Protein AF-A0A1G8R1S3-F1 (afdb_monomer_lite)

Foldseek 3Di:
DFPVQQVVLLCVQQVDDCSVLVVLLVVLLVVLPWDWGHDPPFQKIFTWDQAPVRDIDGAWIAHVVVGKIFGQCRPCVVVVVVVVVLCVVDDPVQKAPWDDDPDDSRRTGNIMGGDDPVCSVSSSVSSVSVSVVVVVVNVD

Radius of gyration: 14.07 Å; chains: 1; bounding box: 35×36×32 Å

pLDDT: mean 82.27, std 12.02, range [40.47, 94.38]

Secondary structure (DSSP, 8-state):
--HHHHHHHHHHHHHSTTHHHHHHHHHHHHHTTPEEEEETTTTEEEEEEE-TTS-EEEEEEEEETTEEEEEEHHHHSTTHHHHHHHHTTS-TTTEEPPB--SSSGGG-EEEEEE-STTTHHHHHHHHHHHHHHHHHHHT-

Organism: NCBI:txid89065

Sequence (140 aa):
MGSTATAKALEDFTKQVGGRKFSVLFDQLQAAGLRPLGKSNTGTLLFQYVADSGLVHDVLAFRRDPAVLSFPVSFWQDRKDQRLKLCEAFQPSELLSPVKGVGSQSNNSAGQIAVSKQTLERLQDLCKALCDSLESLRQY

Structure (mmCIF, N/CA/C/O backbone):
data_AF-A0A1G8R1S3-F1
#
_entry.id   AF-A0A1G8R1S3-F1
#
loop_
_atom_site.group_PDB
_atom_site.id
_atom_site.type_symbol
_atom_site.label_atom_id
_atom_site.label_alt_id
_atom_site.label_comp_id
_atom_site.label_asym_id
_atom_site.label_entity_id
_atom_site.label_seq_id
_atom_site.pdbx_PDB_ins_code
_atom_site.Cartn_x
_atom_site.Cartn_y
_atom_site.Cartn_z
_atom_site.occupancy
_atom_site.B_iso_or_equiv
_atom_site.auth_seq_id
_atom_site.auth_comp_id
_atom_site.auth_asym_id
_atom_site.auth_atom_id
_atom_site.pdbx_PDB_model_num
ATOM 1 N N . MET A 1 1 ? -0.854 20.501 11.432 1.00 40.56 1 MET A N 1
ATOM 2 C CA . MET A 1 1 ? 0.270 20.813 10.513 1.00 40.56 1 MET A CA 1
ATOM 3 C C . MET A 1 1 ? 0.708 19.609 9.647 1.00 40.56 1 MET A C 1
ATOM 5 O O . MET A 1 1 ? 1.859 19.557 9.245 1.00 40.56 1 MET A O 1
ATOM 9 N N . GLY A 1 2 ? -0.174 18.647 9.315 1.00 48.66 2 GLY A N 1
ATOM 10 C CA . GLY A 1 2 ? 0.189 17.450 8.520 1.00 48.66 2 GLY A CA 1
ATOM 11 C C . GLY A 1 2 ? -0.162 17.509 7.023 1.00 48.66 2 GLY A C 1
ATOM 12 O O . GLY A 1 2 ? 0.269 16.655 6.256 1.00 48.66 2 GLY A O 1
ATOM 13 N N . SER A 1 3 ? -0.924 18.517 6.587 1.00 58.41 3 SER A N 1
ATOM 14 C CA . SER A 1 3 ? -1.454 18.616 5.219 1.00 58.41 3 SER A CA 1
ATOM 15 C C . SER A 1 3 ? -0.379 18.882 4.159 1.00 58.41 3 SER A C 1
ATOM 17 O O . SER A 1 3 ? -0.474 18.367 3.048 1.00 58.41 3 SER A O 1
ATOM 19 N N . THR A 1 4 ? 0.677 19.626 4.494 1.00 71.88 4 THR A N 1
ATOM 20 C CA . THR A 1 4 ? 1.742 19.997 3.546 1.00 71.88 4 THR A CA 1
ATOM 21 C C . THR A 1 4 ? 2.713 18.854 3.251 1.00 71.88 4 THR A C 1
ATOM 23 O O . THR A 1 4 ? 3.117 18.684 2.103 1.00 71.88 4 THR A O 1
ATOM 26 N N . ALA A 1 5 ? 3.058 18.031 4.246 1.00 78.56 5 ALA A N 1
ATOM 27 C CA . ALA A 1 5 ? 3.956 16.888 4.058 1.00 78.56 5 ALA A CA 1
ATOM 28 C C . ALA A 1 5 ? 3.306 15.771 3.226 1.00 78.56 5 ALA A C 1
ATOM 30 O O . ALA A 1 5 ? 3.946 15.216 2.333 1.00 78.56 5 ALA A O 1
ATOM 31 N N . THR A 1 6 ? 2.024 15.479 3.468 1.00 82.31 6 THR A N 1
ATOM 32 C CA . THR A 1 6 ? 1.259 14.506 2.675 1.00 82.31 6 THR A CA 1
ATOM 33 C C . THR A 1 6 ? 1.075 14.968 1.235 1.00 82.31 6 THR A C 1
ATOM 35 O O . THR A 1 6 ? 1.350 14.193 0.323 1.00 82.31 6 THR A O 1
ATOM 38 N N . ALA A 1 7 ? 0.676 16.226 1.014 1.00 81.38 7 ALA A N 1
ATOM 39 C CA . ALA A 1 7 ? 0.523 16.770 -0.335 1.00 81.38 7 ALA A CA 1
ATOM 40 C C . ALA A 1 7 ? 1.849 16.740 -1.108 1.00 81.38 7 ALA A C 1
ATOM 42 O O . ALA A 1 7 ? 1.886 16.293 -2.252 1.00 81.38 7 ALA A O 1
ATOM 43 N N . LYS A 1 8 ? 2.956 17.123 -0.455 1.00 81.56 8 LYS A N 1
ATOM 44 C CA . LYS A 1 8 ? 4.294 17.028 -1.044 1.00 81.56 8 LYS A CA 1
ATOM 45 C C . LYS A 1 8 ? 4.659 15.585 -1.384 1.00 81.56 8 LYS A C 1
ATOM 47 O O . LYS A 1 8 ? 5.170 15.349 -2.466 1.00 81.56 8 LYS A O 1
ATOM 52 N N . ALA A 1 9 ? 4.387 14.624 -0.500 1.00 82.06 9 ALA A N 1
ATOM 53 C CA . ALA A 1 9 ? 4.669 13.215 -0.762 1.00 82.06 9 ALA A CA 1
ATOM 54 C C . ALA A 1 9 ? 3.846 12.676 -1.946 1.00 82.06 9 ALA A C 1
ATOM 56 O O . ALA A 1 9 ? 4.409 12.045 -2.833 1.00 82.06 9 ALA A O 1
ATOM 57 N N . LEU A 1 10 ? 2.542 12.962 -2.006 1.00 82.88 10 LEU A N 1
ATOM 58 C CA . LEU A 1 10 ? 1.693 12.594 -3.145 1.00 82.88 10 LEU A CA 1
ATOM 59 C C . LEU A 1 10 ? 2.216 13.192 -4.454 1.00 82.88 10 LEU A C 1
ATOM 61 O O . LEU A 1 10 ? 2.351 12.483 -5.450 1.00 82.88 10 LEU A O 1
ATOM 65 N N . GLU A 1 11 ? 2.562 14.477 -4.447 1.00 83.19 11 GLU A N 1
ATOM 66 C CA . GLU A 1 11 ? 3.132 15.154 -5.610 1.00 83.19 11 GLU A CA 1
ATOM 67 C C . GLU A 1 11 ? 4.458 14.511 -6.047 1.00 83.19 11 GLU A C 1
ATOM 69 O O . GLU A 1 11 ? 4.653 14.180 -7.216 1.00 83.19 11 GLU A O 1
ATOM 74 N N . ASP A 1 12 ? 5.346 14.269 -5.091 1.00 81.75 12 ASP A N 1
ATOM 75 C CA . ASP A 1 12 ? 6.647 13.642 -5.280 1.00 81.75 12 ASP A CA 1
ATOM 76 C C . ASP A 1 12 ? 6.552 12.238 -5.908 1.00 81.75 12 ASP A C 1
ATOM 78 O O . ASP A 1 12 ? 7.379 11.876 -6.745 1.00 81.75 12 ASP A O 1
ATOM 82 N N . PHE A 1 13 ? 5.561 11.435 -5.506 1.00 81.31 13 PHE A N 1
ATOM 83 C CA . PHE A 1 13 ? 5.319 10.110 -6.084 1.00 81.31 13 PHE A CA 1
ATOM 84 C C . PHE A 1 13 ? 4.712 10.186 -7.491 1.00 81.31 13 PHE A C 1
ATOM 86 O O . PHE A 1 13 ? 4.977 9.308 -8.309 1.00 81.31 13 PHE A O 1
ATOM 93 N N . THR A 1 14 ? 3.906 11.208 -7.788 1.00 80.38 14 THR A N 1
ATOM 94 C CA . THR A 1 14 ? 3.098 11.274 -9.019 1.00 80.38 14 THR A CA 1
ATOM 95 C C . THR A 1 14 ? 3.743 12.082 -10.150 1.00 80.38 14 THR A C 1
ATOM 97 O O . THR A 1 14 ? 3.507 11.769 -11.317 1.00 80.38 14 THR A O 1
ATOM 100 N N . LYS A 1 15 ? 4.611 13.060 -9.848 1.00 77.75 15 LYS A N 1
ATOM 101 C CA . LYS A 1 15 ? 5.321 13.876 -10.857 1.00 77.75 15 LYS A CA 1
ATOM 102 C C . LYS A 1 15 ? 6.562 13.205 -11.462 1.00 77.75 15 LYS A C 1
ATOM 104 O O . LYS A 1 15 ? 7.018 13.630 -12.521 1.00 77.75 15 LYS A O 1
ATOM 109 N N . GLN A 1 16 ? 7.134 12.188 -10.818 1.00 67.62 16 GLN A N 1
ATOM 110 C CA . GLN A 1 16 ? 8.360 11.532 -11.296 1.00 67.62 16 GLN A CA 1
ATOM 111 C C . GLN A 1 16 ? 8.094 10.535 -12.440 1.00 67.62 16 GLN A C 1
ATOM 113 O O . GLN A 1 16 ? 6.958 10.134 -12.699 1.00 67.62 16 GLN A O 1
ATOM 118 N N . VAL A 1 17 ? 9.146 10.109 -13.149 1.00 54.94 17 VAL A N 1
ATOM 119 C CA . VAL A 1 17 ? 9.045 9.097 -14.216 1.00 54.94 17 VAL A CA 1
ATOM 120 C C . VAL A 1 17 ? 8.492 7.791 -13.633 1.00 54.94 17 VAL A C 1
ATOM 122 O O . VAL A 1 17 ? 9.086 7.192 -12.745 1.00 54.94 17 VAL A O 1
ATOM 125 N N . GLY A 1 18 ? 7.335 7.348 -14.134 1.00 62.56 18 GLY A N 1
ATOM 126 C CA . GLY A 1 18 ? 6.590 6.217 -13.564 1.00 62.56 18 GLY A CA 1
ATOM 127 C C . GLY A 1 18 ? 5.529 6.606 -12.525 1.00 62.56 18 GLY A C 1
ATOM 128 O O . GLY A 1 18 ? 4.793 5.731 -12.080 1.00 62.56 18 GLY A O 1
ATOM 129 N N . GLY A 1 19 ? 5.378 7.894 -12.210 1.00 69.31 19 GLY A N 1
ATOM 130 C CA . GLY A 1 19 ? 4.438 8.413 -11.215 1.00 69.31 19 GLY A CA 1
ATOM 131 C C . GLY A 1 19 ? 2.963 8.169 -11.527 1.00 69.31 19 GLY A C 1
ATOM 132 O O . GLY A 1 19 ? 2.188 7.909 -10.611 1.00 69.31 19 GLY A O 1
ATOM 133 N N . ARG A 1 20 ? 2.589 8.085 -12.815 1.00 74.50 20 ARG A N 1
ATOM 134 C CA . ARG A 1 20 ? 1.237 7.655 -13.240 1.00 74.50 20 ARG A CA 1
ATOM 135 C C . ARG A 1 20 ? 0.813 6.320 -12.628 1.00 74.50 20 ARG A C 1
ATOM 137 O O . ARG A 1 20 ? -0.363 6.122 -12.357 1.00 74.50 20 ARG A O 1
ATOM 144 N N . LYS A 1 21 ? 1.761 5.405 -12.414 1.00 76.31 21 LYS A N 1
ATOM 145 C CA . LYS A 1 21 ? 1.484 4.095 -11.817 1.00 76.31 21 LYS A CA 1
ATOM 146 C C . LYS A 1 21 ? 1.039 4.224 -10.365 1.00 76.31 21 LYS A C 1
ATOM 148 O O . LYS A 1 21 ? 0.122 3.538 -9.938 1.00 76.31 21 LYS A O 1
ATOM 153 N N . PHE A 1 22 ? 1.691 5.117 -9.627 1.00 82.12 22 PHE A N 1
ATOM 154 C CA . PHE A 1 22 ? 1.349 5.409 -8.245 1.00 82.12 22 PHE A CA 1
ATOM 155 C C . PHE A 1 22 ? 0.028 6.173 -8.152 1.00 82.12 22 PHE A C 1
ATOM 157 O O . PHE A 1 22 ? -0.777 5.827 -7.299 1.00 82.12 22 PHE A O 1
ATOM 164 N N . SER A 1 23 ? -0.246 7.116 -9.066 1.00 84.50 23 SER A N 1
ATOM 165 C CA . SER A 1 23 ? -1.535 7.826 -9.118 1.00 84.50 23 SER A CA 1
ATOM 166 C C . SER A 1 23 ? -2.724 6.867 -9.146 1.00 84.50 23 SER A C 1
ATOM 168 O O . SER A 1 23 ? -3.590 6.968 -8.290 1.00 84.50 23 SER A O 1
ATOM 170 N N . VAL A 1 24 ? -2.721 5.882 -10.054 1.00 84.81 24 VAL A N 1
ATOM 171 C CA . VAL A 1 24 ? -3.837 4.927 -10.184 1.00 84.81 24 VAL A CA 1
ATOM 172 C C . VAL A 1 24 ? -4.066 4.140 -8.889 1.00 84.81 24 VAL A C 1
ATOM 174 O O . VAL A 1 24 ? -5.198 4.021 -8.427 1.00 84.81 24 VAL A O 1
ATOM 177 N N . LEU A 1 25 ? -2.991 3.653 -8.261 1.00 89.12 25 LEU A N 1
ATOM 178 C CA . LEU A 1 25 ? -3.083 2.945 -6.980 1.00 89.12 25 LEU A CA 1
ATOM 179 C C . LEU A 1 25 ? -3.615 3.860 -5.868 1.00 89.12 25 LEU A C 1
ATOM 181 O O . LEU A 1 25 ? -4.439 3.448 -5.056 1.00 89.12 25 LEU A O 1
ATOM 185 N N . PHE A 1 26 ? -3.149 5.107 -5.821 1.00 90.94 26 PHE A N 1
ATOM 186 C CA . PHE A 1 26 ? -3.512 6.056 -4.771 1.00 90.94 26 PHE A CA 1
ATOM 187 C C . PHE A 1 26 ? -4.952 6.536 -4.899 1.00 90.94 26 PHE A C 1
ATOM 189 O O . PHE A 1 26 ? -5.623 6.693 -3.880 1.00 90.94 26 PHE A O 1
ATOM 196 N N . ASP A 1 27 ? -5.432 6.756 -6.119 1.00 89.62 27 ASP A N 1
ATOM 197 C CA . ASP A 1 27 ? -6.814 7.147 -6.383 1.00 89.62 27 ASP A CA 1
ATOM 198 C C . ASP A 1 27 ? -7.770 6.038 -5.936 1.00 89.62 27 ASP A C 1
ATOM 200 O O . ASP A 1 27 ? -8.750 6.307 -5.245 1.00 89.62 27 ASP A O 1
ATOM 204 N N . GLN A 1 28 ? -7.434 4.777 -6.220 1.00 89.25 28 GLN A N 1
ATOM 205 C CA . GLN A 1 28 ? -8.226 3.624 -5.796 1.00 89.25 28 GLN A CA 1
ATOM 206 C C . GLN A 1 28 ? -8.278 3.467 -4.268 1.00 89.25 28 GLN A C 1
ATOM 208 O O . GLN A 1 28 ? -9.349 3.256 -3.697 1.00 89.25 28 GLN A O 1
ATOM 213 N N . LEU A 1 29 ? -7.137 3.595 -3.585 1.00 92.06 29 LEU A N 1
ATOM 214 C CA . LEU A 1 29 ? -7.083 3.509 -2.121 1.00 92.06 29 LEU A CA 1
ATOM 215 C C . LEU A 1 29 ? -7.851 4.666 -1.460 1.00 92.06 29 LEU A C 1
ATOM 217 O O . LEU A 1 29 ? -8.564 4.455 -0.479 1.00 92.06 29 LEU A O 1
ATOM 221 N N . GLN A 1 30 ? -7.747 5.880 -2.007 1.00 90.75 30 GLN A N 1
ATOM 222 C CA . GLN A 1 30 ? -8.497 7.038 -1.513 1.00 90.75 30 GLN A CA 1
ATOM 223 C C . GLN A 1 30 ? -10.000 6.908 -1.763 1.00 90.75 30 GLN A C 1
ATOM 225 O O . GLN A 1 30 ? -10.782 7.261 -0.883 1.00 90.75 30 GLN A O 1
ATOM 230 N N . ALA A 1 31 ? -10.413 6.364 -2.912 1.00 88.06 31 ALA A N 1
ATOM 231 C CA . ALA A 1 31 ? -11.820 6.115 -3.226 1.00 88.06 31 ALA A CA 1
ATOM 232 C C . ALA A 1 31 ? -12.472 5.133 -2.236 1.00 88.06 31 ALA A C 1
ATOM 234 O O . ALA A 1 31 ? -13.636 5.297 -1.888 1.00 88.06 31 ALA A O 1
ATOM 235 N N . ALA A 1 32 ? -11.704 4.174 -1.711 1.00 86.06 32 ALA A N 1
ATOM 236 C CA . ALA A 1 32 ? -12.137 3.271 -0.640 1.00 86.06 32 ALA A CA 1
ATOM 237 C C . ALA A 1 32 ? -12.097 3.901 0.773 1.00 86.06 32 ALA A C 1
ATOM 239 O O . ALA A 1 32 ? -12.395 3.256 1.783 1.00 86.06 32 ALA A O 1
ATOM 240 N N . GLY A 1 33 ? -11.711 5.175 0.874 1.00 86.81 33 GLY A N 1
ATOM 241 C CA . GLY A 1 33 ? -11.670 5.928 2.122 1.00 86.81 33 GLY A CA 1
ATOM 242 C C . GLY A 1 33 ? -10.397 5.739 2.948 1.00 86.81 33 GLY A C 1
ATOM 243 O O . GLY A 1 33 ? -10.389 6.131 4.119 1.00 86.81 33 GLY A O 1
ATOM 244 N N . LEU A 1 34 ? -9.322 5.168 2.384 1.00 91.19 34 LEU A N 1
ATOM 245 C CA . LEU A 1 34 ? -8.018 5.171 3.047 1.00 91.19 34 LEU A CA 1
ATOM 246 C C . LEU A 1 34 ? -7.390 6.562 2.951 1.00 91.19 34 LEU A C 1
ATOM 248 O O . LEU A 1 34 ? -7.428 7.225 1.914 1.00 91.19 34 LEU A O 1
ATOM 252 N N . ARG A 1 35 ? -6.770 7.004 4.046 1.00 90.94 35 ARG A N 1
ATOM 253 C CA . ARG A 1 35 ? -6.176 8.337 4.148 1.00 90.94 35 ARG A CA 1
ATOM 254 C C . ARG A 1 35 ? -4.671 8.278 3.901 1.00 90.94 35 ARG A C 1
ATOM 256 O O . ARG A 1 35 ? -3.978 7.572 4.638 1.00 90.94 35 ARG A O 1
ATOM 263 N N . PRO A 1 36 ? -4.140 9.012 2.912 1.00 91.00 36 PRO A N 1
ATOM 264 C CA . PRO A 1 36 ? -2.704 9.105 2.727 1.00 91.00 36 PRO A CA 1
ATOM 265 C C . PRO A 1 36 ? -2.067 9.916 3.865 1.00 91.00 36 PRO A C 1
ATOM 267 O O . PRO A 1 36 ? -2.593 10.945 4.292 1.00 91.00 36 PRO A O 1
ATOM 270 N N . LEU A 1 37 ? -0.895 9.486 4.324 1.00 89.06 37 LEU A N 1
ATOM 271 C CA . LEU A 1 37 ? -0.069 10.190 5.298 1.00 89.06 37 LEU A CA 1
ATOM 272 C C . LEU A 1 37 ? 1.387 10.194 4.826 1.00 89.06 37 LEU A C 1
ATOM 274 O O . LEU A 1 37 ? 2.068 9.166 4.810 1.00 89.06 37 LEU A O 1
ATOM 278 N N . GLY A 1 38 ? 1.880 11.371 4.445 1.00 82.00 38 GLY A N 1
ATOM 279 C CA . GLY A 1 38 ? 3.286 11.566 4.110 1.00 82.00 38 GLY A CA 1
ATOM 280 C C . GLY A 1 38 ? 4.124 11.684 5.376 1.00 82.00 38 GLY A C 1
ATOM 281 O O . GLY A 1 38 ? 3.884 12.564 6.203 1.00 82.00 38 GLY A O 1
ATOM 282 N N . LYS A 1 39 ? 5.143 10.834 5.519 1.00 73.25 39 LYS A N 1
ATOM 283 C CA . LYS A 1 39 ? 6.153 10.999 6.569 1.00 73.25 39 LYS A CA 1
ATOM 284 C C . LYS A 1 39 ? 7.293 11.863 6.042 1.00 73.25 39 LYS A C 1
ATOM 286 O O . LYS A 1 39 ? 8.048 11.436 5.163 1.00 73.25 39 LYS A O 1
ATOM 291 N N . SER A 1 40 ? 7.426 13.068 6.596 1.00 59.34 40 SER A N 1
ATOM 292 C CA . SER A 1 40 ? 8.523 13.991 6.289 1.00 59.34 40 SER A CA 1
ATOM 293 C C . SER A 1 40 ? 9.874 13.264 6.326 1.00 59.34 40 SER A C 1
ATOM 295 O O . SER A 1 40 ? 10.138 12.496 7.247 1.00 59.34 40 SER A O 1
ATOM 297 N N . ASN A 1 41 ? 10.716 13.502 5.317 1.00 61.75 41 ASN A N 1
ATOM 298 C CA . ASN A 1 41 ? 12.099 13.009 5.201 1.00 61.75 41 ASN A CA 1
ATOM 299 C C . ASN A 1 41 ? 12.305 11.505 4.925 1.00 61.75 41 ASN A C 1
ATOM 301 O O . ASN A 1 41 ? 13.439 11.046 4.983 1.00 61.75 41 ASN A O 1
ATOM 305 N N . THR A 1 42 ? 11.265 10.726 4.601 1.00 65.69 42 THR A N 1
ATOM 306 C CA . THR A 1 42 ? 11.411 9.254 4.460 1.00 65.69 42 THR A CA 1
ATOM 307 C C . THR A 1 42 ? 11.111 8.693 3.071 1.00 65.69 42 THR A C 1
ATOM 309 O O . THR A 1 42 ? 11.162 7.479 2.880 1.00 65.69 42 THR A O 1
ATOM 312 N N . GLY A 1 43 ? 10.727 9.535 2.103 1.00 76.19 43 GLY A N 1
ATOM 313 C CA . GLY A 1 43 ? 10.308 9.063 0.775 1.00 76.19 43 GLY A CA 1
ATOM 314 C C . GLY A 1 43 ? 9.156 8.047 0.818 1.00 76.19 43 GLY A C 1
ATOM 315 O O . GLY A 1 43 ? 8.994 7.279 -0.128 1.00 76.19 43 GLY A O 1
ATOM 316 N N . THR A 1 44 ? 8.395 8.029 1.920 1.00 85.12 44 THR A N 1
ATOM 317 C CA . THR A 1 44 ? 7.365 7.036 2.226 1.00 85.12 44 THR A CA 1
ATOM 318 C C . THR A 1 44 ? 5.997 7.705 2.315 1.00 85.12 44 THR A C 1
ATOM 320 O O . THR A 1 44 ? 5.840 8.728 2.989 1.00 85.12 44 THR A O 1
ATOM 323 N N . LEU A 1 45 ? 5.008 7.103 1.662 1.00 89.12 45 LEU A N 1
ATOM 324 C CA . LEU A 1 45 ? 3.603 7.478 1.745 1.00 89.12 45 LEU A CA 1
ATOM 325 C C . LEU A 1 45 ? 2.817 6.324 2.369 1.00 89.12 45 LEU A C 1
ATOM 327 O O . LEU A 1 45 ? 2.750 5.235 1.800 1.00 89.12 45 LEU A O 1
ATOM 331 N N . LEU A 1 46 ? 2.250 6.555 3.549 1.00 90.56 46 LEU A N 1
ATOM 332 C CA . LEU A 1 46 ? 1.395 5.591 4.235 1.00 90.56 46 LEU A CA 1
ATOM 333 C C . LEU A 1 46 ? -0.051 5.752 3.785 1.00 90.56 46 LEU A C 1
ATOM 335 O O . LEU A 1 46 ? -0.484 6.865 3.515 1.00 90.56 46 LEU A O 1
ATOM 339 N N . PHE A 1 47 ? -0.800 4.657 3.768 1.00 92.62 47 PHE A N 1
ATOM 340 C CA . PHE A 1 47 ? -2.251 4.657 3.639 1.00 92.62 47 PHE A CA 1
ATOM 341 C C . PHE A 1 47 ? -2.860 4.086 4.906 1.00 92.62 47 PHE A C 1
ATOM 343 O O . PHE A 1 47 ? -2.555 2.959 5.312 1.00 92.62 47 PHE A O 1
ATOM 350 N N . GLN A 1 48 ? -3.705 4.900 5.527 1.00 92.19 48 GLN A N 1
ATOM 351 C CA . GLN A 1 48 ? -4.289 4.630 6.823 1.00 92.19 48 GLN A CA 1
ATOM 352 C C . GLN A 1 48 ? -5.765 4.284 6.693 1.00 92.19 48 GLN A C 1
ATOM 354 O O . GLN A 1 48 ? -6.524 4.980 6.016 1.00 92.19 48 GLN A O 1
ATOM 359 N N . TYR A 1 49 ? -6.172 3.231 7.384 1.00 90.56 49 TYR A N 1
ATOM 360 C CA . TYR A 1 49 ? -7.567 2.884 7.596 1.00 90.56 49 TYR A CA 1
ATOM 361 C C . TYR A 1 49 ? -8.016 3.438 8.948 1.00 90.56 49 TYR A C 1
ATOM 363 O O . TYR A 1 49 ? -7.317 3.276 9.948 1.00 90.56 49 TYR A O 1
ATOM 371 N N . VAL A 1 50 ? -9.169 4.104 8.971 1.00 88.31 50 VAL A N 1
ATOM 372 C CA . VAL A 1 50 ? -9.803 4.583 10.203 1.00 88.31 50 VAL A CA 1
ATOM 373 C C . VAL A 1 50 ? -10.990 3.672 10.479 1.00 88.31 50 VAL A C 1
ATOM 375 O O . VAL A 1 50 ? -11.917 3.626 9.667 1.00 88.31 50 VAL A O 1
ATOM 378 N N . ALA A 1 51 ? -10.913 2.929 11.581 1.00 83.81 51 ALA A N 1
ATOM 379 C CA . ALA A 1 51 ? -11.994 2.084 12.068 1.00 83.81 51 ALA A CA 1
ATOM 380 C C . ALA A 1 51 ? -13.105 2.935 12.699 1.00 83.81 51 ALA A C 1
ATOM 382 O O . ALA A 1 51 ? -12.863 4.072 13.111 1.00 83.81 51 ALA A O 1
ATOM 383 N N . ASP A 1 52 ? -14.295 2.361 12.854 1.00 82.69 52 ASP A N 1
ATOM 384 C CA . ASP A 1 52 ? -15.456 3.052 13.433 1.00 82.69 52 ASP A CA 1
ATOM 385 C C . ASP A 1 52 ? -15.237 3.450 14.902 1.00 82.69 52 ASP A C 1
ATOM 387 O O . ASP A 1 52 ? -15.766 4.455 15.372 1.00 82.69 52 ASP A O 1
ATOM 391 N N . SER A 1 53 ? -14.354 2.735 15.606 1.00 83.38 53 SER A N 1
ATOM 392 C CA . SER A 1 53 ? -13.871 3.093 16.947 1.00 83.38 53 SER A CA 1
ATOM 393 C C . SER A 1 53 ? -12.992 4.352 16.987 1.00 83.38 53 SER A C 1
ATOM 395 O O . SER A 1 53 ? -12.590 4.793 18.062 1.00 83.38 53 SER A O 1
ATOM 397 N N . GLY A 1 54 ? -12.638 4.916 15.829 1.00 83.38 54 GLY A N 1
ATOM 398 C CA . GLY A 1 54 ? -11.691 6.021 15.690 1.00 83.38 54 GLY A CA 1
ATOM 399 C C . GLY A 1 54 ? -10.221 5.591 15.712 1.00 83.38 54 GLY A C 1
ATOM 400 O O . GLY A 1 54 ? -9.338 6.439 15.566 1.00 83.38 54 GLY A O 1
ATOM 401 N N . LEU A 1 55 ? -9.934 4.292 15.863 1.00 85.81 55 LEU A N 1
ATOM 402 C CA . LEU A 1 55 ? -8.573 3.766 15.780 1.00 85.81 55 LEU A CA 1
ATOM 403 C C . LEU A 1 55 ? -8.029 3.874 14.352 1.00 85.81 55 LEU A C 1
ATOM 405 O O . LEU A 1 55 ? -8.702 3.546 13.373 1.00 85.81 55 LEU A O 1
ATOM 409 N N . VAL A 1 56 ? -6.779 4.325 14.247 1.00 88.62 56 VAL A N 1
ATOM 410 C CA . VAL A 1 56 ? -6.080 4.508 12.973 1.00 88.62 56 VAL A CA 1
ATOM 411 C C . VAL A 1 56 ? -5.059 3.395 12.793 1.00 88.62 56 VAL A C 1
ATOM 413 O O . VAL A 1 56 ? -4.201 3.176 13.648 1.00 88.62 56 VAL A O 1
ATOM 416 N N . HIS A 1 57 ? -5.132 2.718 11.653 1.00 89.44 57 HIS A N 1
ATOM 417 C CA . HIS A 1 57 ? -4.260 1.610 11.299 1.00 89.44 57 HIS A CA 1
ATOM 418 C C . HIS A 1 57 ? -3.443 1.936 10.052 1.00 89.44 57 HIS A C 1
ATOM 420 O O . HIS A 1 57 ? -4.000 2.298 9.018 1.00 89.44 57 HIS A O 1
ATOM 426 N N . ASP A 1 58 ? -2.126 1.754 10.128 1.00 91.00 58 ASP A N 1
ATOM 427 C CA . ASP A 1 58 ? -1.234 1.848 8.970 1.00 91.00 58 ASP A CA 1
ATOM 428 C C . ASP A 1 58 ? -1.328 0.552 8.154 1.00 91.00 58 ASP A C 1
ATOM 430 O O . ASP A 1 58 ? -0.799 -0.482 8.563 1.00 91.00 58 ASP A O 1
ATOM 434 N N . VAL A 1 59 ? -2.000 0.592 7.001 1.00 92.25 59 VAL A N 1
ATOM 435 C CA . VAL A 1 59 ? -2.308 -0.625 6.233 1.00 92.25 59 VAL A CA 1
ATOM 436 C C . VAL A 1 59 ? -1.323 -0.852 5.096 1.00 92.25 59 VAL A C 1
ATOM 438 O O . VAL A 1 59 ? -0.872 -1.973 4.889 1.00 92.25 59 VAL A O 1
ATOM 441 N N . LEU A 1 60 ? -0.945 0.191 4.365 1.00 93.12 60 LEU A N 1
ATOM 442 C CA . LEU A 1 60 ? 0.046 0.090 3.293 1.00 93.12 60 LEU A CA 1
ATOM 443 C C . LEU A 1 60 ? 1.058 1.218 3.404 1.00 93.12 60 LEU A C 1
ATOM 445 O O . LEU A 1 60 ? 0.731 2.318 3.843 1.00 93.12 60 LEU A O 1
ATOM 449 N N . ALA A 1 61 ? 2.285 0.957 2.964 1.00 91.00 61 ALA A N 1
ATOM 450 C CA . ALA A 1 61 ? 3.304 1.981 2.801 1.00 91.00 61 ALA A CA 1
ATOM 451 C C . ALA A 1 61 ? 3.948 1.868 1.421 1.00 91.00 61 ALA A C 1
ATOM 453 O O . ALA A 1 61 ? 4.522 0.837 1.079 1.00 91.00 61 ALA A O 1
ATOM 454 N N . PHE A 1 62 ? 3.903 2.941 0.646 1.00 89.94 62 PHE A N 1
ATOM 455 C CA . PHE A 1 62 ? 4.650 3.065 -0.598 1.00 89.94 62 PHE A CA 1
ATOM 456 C C . PHE A 1 62 ? 5.980 3.739 -0.309 1.00 89.94 62 PHE A C 1
ATOM 458 O O . PHE A 1 62 ? 6.018 4.750 0.390 1.00 89.94 62 PHE A O 1
ATOM 465 N N . ARG A 1 63 ? 7.069 3.192 -0.844 1.00 86.81 63 ARG A N 1
ATOM 466 C CA . ARG A 1 63 ? 8.427 3.735 -0.711 1.00 86.81 63 ARG A CA 1
ATOM 467 C C . ARG A 1 63 ? 9.008 3.955 -2.100 1.00 86.81 63 ARG A C 1
ATOM 469 O O . ARG A 1 63 ? 8.684 3.201 -3.014 1.00 86.81 63 ARG A O 1
ATOM 476 N N . ARG A 1 64 ? 9.825 4.998 -2.259 1.00 78.69 64 ARG A N 1
ATOM 477 C CA . ARG A 1 64 ? 10.424 5.357 -3.558 1.00 78.69 64 ARG A CA 1
ATOM 478 C C . ARG A 1 64 ? 11.754 4.676 -3.841 1.00 78.69 64 ARG A C 1
ATOM 480 O O . ARG A 1 64 ? 12.026 4.390 -5.000 1.00 78.69 64 ARG A O 1
ATOM 487 N N . ASP A 1 65 ? 12.558 4.433 -2.811 1.00 76.19 65 ASP A N 1
ATOM 488 C CA . ASP A 1 65 ? 13.916 3.919 -2.975 1.00 76.19 65 ASP A CA 1
ATOM 489 C C . ASP A 1 65 ? 14.226 2.814 -1.943 1.00 76.19 65 ASP A C 1
ATOM 491 O O . ASP A 1 65 ? 14.434 3.119 -0.765 1.00 76.19 65 ASP A O 1
ATOM 495 N N . PRO A 1 66 ? 14.180 1.527 -2.341 1.00 79.56 66 PRO A N 1
ATOM 496 C CA . PRO A 1 66 ? 13.668 1.037 -3.625 1.00 79.56 66 PRO A CA 1
ATOM 497 C C . PRO A 1 66 ? 12.149 1.250 -3.765 1.00 79.56 66 PRO A C 1
ATOM 499 O O . PRO A 1 66 ? 11.427 1.384 -2.773 1.00 79.56 66 PRO A O 1
ATOM 502 N N . ALA A 1 67 ? 11.650 1.257 -5.006 1.00 85.25 67 ALA A N 1
ATOM 503 C CA . ALA A 1 67 ? 10.225 1.399 -5.301 1.00 85.25 67 ALA A CA 1
ATOM 504 C C . ALA A 1 67 ? 9.449 0.146 -4.861 1.00 85.25 67 ALA A C 1
ATOM 506 O O . ALA A 1 67 ? 9.449 -0.872 -5.557 1.00 85.25 67 ALA A O 1
ATOM 507 N N . VAL A 1 68 ? 8.801 0.206 -3.697 1.00 88.56 68 VAL A N 1
ATOM 508 C CA . VAL A 1 68 ? 8.125 -0.952 -3.091 1.00 88.56 68 VAL A CA 1
ATOM 509 C C . VAL A 1 68 ? 6.794 -0.574 -2.450 1.00 88.56 68 VAL A C 1
ATOM 511 O O . VAL A 1 68 ? 6.645 0.509 -1.879 1.00 88.56 68 VAL A O 1
ATOM 514 N N . LEU A 1 69 ? 5.846 -1.510 -2.487 1.00 91.94 69 LEU A N 1
ATOM 515 C CA . LEU A 1 69 ? 4.684 -1.535 -1.606 1.00 91.94 69 LEU A CA 1
ATOM 516 C C . LEU A 1 69 ? 5.040 -2.401 -0.397 1.00 91.94 69 LEU A C 1
ATOM 518 O O . LEU A 1 69 ? 5.559 -3.504 -0.528 1.00 91.94 69 LEU A O 1
ATOM 522 N N . SER A 1 70 ? 4.816 -1.875 0.796 1.00 91.19 70 SER A N 1
ATOM 523 C CA . SER A 1 70 ? 5.184 -2.490 2.068 1.00 91.19 70 SER A CA 1
ATOM 524 C C . SER A 1 70 ? 3.949 -2.693 2.934 1.00 91.19 70 SER A C 1
ATOM 526 O O . SER A 1 70 ? 3.071 -1.831 2.971 1.00 91.19 70 SER A O 1
ATOM 528 N N . PHE A 1 71 ? 3.928 -3.798 3.674 1.00 92.38 71 PHE A N 1
ATOM 529 C CA . PHE A 1 71 ? 2.892 -4.136 4.647 1.00 92.38 71 PHE A CA 1
ATOM 530 C C . PHE A 1 71 ? 3.383 -3.806 6.066 1.00 92.38 71 PHE A C 1
ATOM 532 O O . PHE A 1 71 ? 4.212 -4.556 6.586 1.00 92.38 71 PHE A O 1
ATOM 539 N N . PRO A 1 72 ? 2.926 -2.719 6.717 1.00 90.94 72 PRO A N 1
ATOM 540 C CA . PRO A 1 72 ? 3.390 -2.344 8.052 1.00 90.94 72 PRO A CA 1
ATOM 541 C C . PRO A 1 72 ? 3.129 -3.439 9.096 1.00 90.94 72 PRO A C 1
ATOM 543 O O . PRO A 1 72 ? 2.031 -3.993 9.176 1.00 90.94 72 PRO A O 1
ATOM 546 N N . VAL A 1 73 ? 4.132 -3.755 9.920 1.00 89.00 73 VAL A N 1
ATOM 547 C CA . VAL A 1 73 ? 4.023 -4.833 10.928 1.00 89.00 73 VAL A CA 1
ATOM 548 C C . VAL A 1 73 ? 2.878 -4.588 11.911 1.00 89.00 73 VAL A C 1
ATOM 550 O O . VAL A 1 73 ? 2.168 -5.531 12.242 1.00 89.00 73 VAL A O 1
ATOM 553 N N . SER A 1 74 ? 2.651 -3.335 12.309 1.00 86.56 74 SER A N 1
ATOM 554 C CA . SER A 1 74 ? 1.615 -2.941 13.277 1.00 86.56 74 SER A CA 1
ATOM 555 C C . SER A 1 74 ? 0.200 -3.403 12.916 1.00 86.56 74 SER A C 1
ATOM 557 O O . SER A 1 74 ? -0.613 -3.606 13.812 1.00 86.56 74 SER A O 1
ATOM 559 N N . PHE A 1 75 ? -0.110 -3.566 11.628 1.00 89.19 75 PHE A N 1
ATOM 560 C CA . PHE A 1 75 ? -1.410 -4.061 11.176 1.00 89.19 75 PHE A CA 1
ATOM 561 C C . PHE A 1 75 ? -1.358 -5.524 10.719 1.00 89.19 75 PHE A C 1
ATOM 563 O O . PHE A 1 75 ? -2.304 -6.283 10.941 1.00 89.19 75 PHE A O 1
ATOM 570 N N . TRP A 1 76 ? -0.255 -5.935 10.091 1.00 91.75 76 TRP A N 1
ATOM 571 C CA . TRP A 1 76 ? -0.170 -7.222 9.398 1.00 91.75 76 TRP A CA 1
ATOM 572 C C . TRP A 1 76 ? 0.429 -8.365 10.211 1.00 91.75 76 TRP A C 1
ATOM 574 O O . TRP A 1 76 ? 0.353 -9.507 9.759 1.00 91.75 76 TRP A O 1
ATOM 584 N N . GLN A 1 77 ? 1.008 -8.098 11.384 1.00 87.00 77 GLN A N 1
ATOM 585 C CA . GLN A 1 77 ? 1.548 -9.149 12.251 1.00 87.00 77 GLN A CA 1
ATOM 586 C C . GLN A 1 77 ? 0.473 -10.179 12.621 1.00 87.00 77 GLN A C 1
ATOM 588 O O . GLN A 1 77 ? 0.690 -11.375 12.435 1.00 87.00 77 GLN A O 1
ATOM 593 N N . ASP A 1 78 ? -0.702 -9.705 13.033 1.00 88.56 78 ASP A N 1
ATOM 594 C CA . ASP A 1 78 ? -1.824 -10.559 13.444 1.00 88.56 78 ASP A CA 1
ATOM 595 C C . ASP A 1 78 ? -2.730 -10.968 12.269 1.00 88.56 78 ASP A C 1
ATOM 597 O O . ASP A 1 78 ? -3.687 -11.714 12.436 1.00 88.56 78 ASP A O 1
ATOM 601 N N . ARG A 1 79 ? -2.428 -10.491 11.053 1.00 90.75 79 ARG A N 1
ATOM 602 C CA . ARG A 1 79 ? -3.194 -10.745 9.815 1.00 90.75 79 ARG A CA 1
ATOM 603 C C . ARG A 1 79 ? -2.335 -11.434 8.756 1.00 90.75 79 ARG A C 1
ATOM 605 O O . ARG A 1 79 ? -2.470 -11.181 7.557 1.00 90.75 79 ARG A O 1
ATOM 612 N N . LYS A 1 80 ? -1.411 -12.292 9.199 1.00 89.38 80 LYS A N 1
ATOM 613 C CA . LYS A 1 80 ? -0.428 -12.955 8.332 1.00 89.38 80 LYS A CA 1
ATOM 614 C C . LYS A 1 80 ? -1.090 -13.724 7.187 1.00 89.38 80 LYS A C 1
ATOM 616 O O . LYS A 1 80 ? -0.633 -13.593 6.055 1.00 89.38 80 LYS A O 1
ATOM 621 N N . ASP A 1 81 ? -2.150 -14.477 7.462 1.00 90.56 81 ASP A N 1
ATOM 622 C CA . ASP A 1 81 ? -2.803 -15.320 6.454 1.00 90.56 81 ASP A CA 1
ATOM 623 C C . ASP A 1 81 ? -3.532 -14.484 5.399 1.00 90.56 81 ASP A C 1
ATOM 625 O O . ASP A 1 81 ? -3.377 -14.727 4.204 1.00 90.56 81 ASP A O 1
ATOM 629 N N . GLN A 1 82 ? -4.227 -13.417 5.812 1.00 91.19 82 GLN A N 1
ATOM 630 C CA . GLN A 1 82 ? -4.808 -12.450 4.873 1.00 91.19 82 GLN A CA 1
ATOM 631 C C . GLN A 1 82 ? -3.738 -11.801 3.994 1.00 91.19 82 GLN A C 1
ATOM 633 O O . GLN A 1 82 ? -3.908 -11.705 2.781 1.00 91.19 82 GLN A O 1
ATOM 638 N N . ARG A 1 83 ? -2.610 -11.393 4.585 1.00 92.44 83 ARG A N 1
ATOM 639 C CA . ARG A 1 83 ? -1.490 -10.829 3.826 1.00 92.44 83 ARG A CA 1
ATOM 640 C C . ARG A 1 83 ? -0.937 -11.825 2.811 1.00 92.44 83 ARG A C 1
ATOM 642 O O . ARG A 1 83 ? -0.655 -11.441 1.686 1.00 92.44 83 ARG A O 1
ATOM 649 N N . LEU A 1 84 ? -0.733 -13.081 3.211 1.00 90.69 84 LEU A N 1
ATOM 650 C CA . LEU A 1 84 ? -0.234 -14.115 2.304 1.00 90.69 84 LEU A CA 1
ATOM 651 C C . LEU A 1 84 ? -1.196 -14.320 1.135 1.00 90.69 84 LEU A C 1
ATOM 653 O O . LEU A 1 84 ? -0.732 -14.316 0.001 1.00 90.69 84 LEU A O 1
ATOM 657 N N . LYS A 1 85 ? -2.507 -14.358 1.401 1.00 92.50 85 LYS A N 1
ATOM 658 C CA . LYS A 1 85 ? -3.546 -14.440 0.369 1.00 92.50 85 LYS A CA 1
ATOM 659 C C . LYS A 1 85 ? -3.495 -13.270 -0.617 1.00 92.50 85 LYS A C 1
ATOM 661 O O . LYS A 1 85 ? -3.540 -13.478 -1.822 1.00 92.50 85 LYS A O 1
ATOM 666 N N . LEU A 1 86 ? -3.326 -12.039 -0.125 1.00 92.00 86 LEU A N 1
ATOM 667 C CA . LEU A 1 86 ? -3.136 -10.857 -0.983 1.00 92.00 86 LEU A CA 1
ATOM 668 C C . LEU A 1 86 ? -1.876 -10.954 -1.863 1.00 92.00 86 LEU A C 1
ATOM 670 O O . LEU A 1 86 ? -1.831 -10.367 -2.942 1.00 92.00 86 LEU A O 1
ATOM 674 N N . CYS A 1 87 ? -0.859 -11.688 -1.412 1.00 91.94 87 CYS A N 1
ATOM 675 C CA . CYS A 1 87 ? 0.400 -11.874 -2.124 1.00 91.94 87 CYS A CA 1
ATOM 676 C C . CYS A 1 87 ? 0.428 -13.100 -3.057 1.00 91.94 87 CYS A C 1
ATOM 678 O O . CYS A 1 87 ? 1.421 -13.267 -3.761 1.00 91.94 87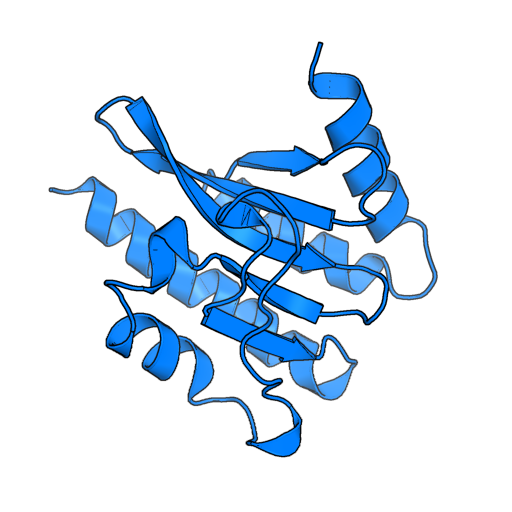 CYS A O 1
ATOM 680 N N . GLU A 1 88 ? -0.606 -13.949 -3.094 1.00 91.81 88 GLU A N 1
ATOM 681 C CA . GLU A 1 88 ? -0.599 -15.218 -3.853 1.00 91.81 88 GLU A CA 1
ATOM 682 C C . GLU A 1 88 ? -0.363 -15.033 -5.359 1.00 91.81 88 GLU A C 1
ATOM 684 O O . GLU A 1 88 ? 0.235 -15.889 -6.006 1.00 91.81 88 GLU A O 1
ATOM 689 N N . ALA A 1 89 ? -0.782 -13.897 -5.922 1.00 90.75 89 ALA A N 1
ATOM 690 C CA . ALA A 1 89 ? -0.598 -13.584 -7.340 1.00 90.75 89 ALA A CA 1
ATOM 691 C C . ALA A 1 89 ? 0.846 -13.178 -7.713 1.00 90.75 89 ALA A C 1
ATOM 693 O O . ALA A 1 89 ? 1.148 -12.969 -8.894 1.00 90.75 89 ALA A O 1
ATOM 694 N N . PHE A 1 90 ? 1.742 -13.019 -6.735 1.00 92.31 90 PHE A N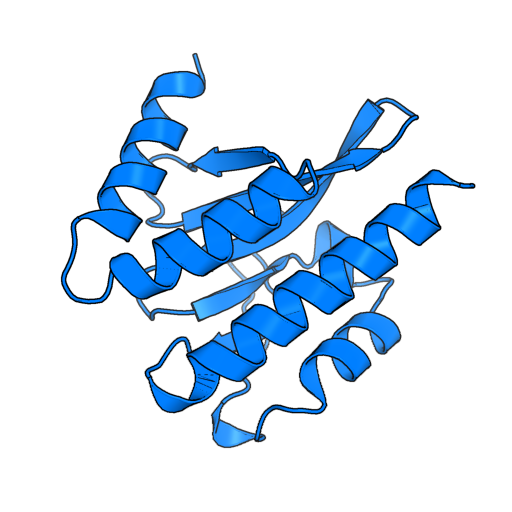 1
ATOM 695 C CA . PHE A 1 90 ? 3.106 -12.537 -6.943 1.00 92.31 90 PHE A CA 1
ATOM 696 C C . PHE A 1 90 ? 4.120 -13.676 -6.910 1.00 92.31 90 PHE A C 1
ATOM 698 O O . PHE A 1 90 ? 4.028 -14.612 -6.119 1.00 92.31 90 PHE A O 1
ATOM 705 N N . GLN A 1 91 ? 5.126 -13.576 -7.774 1.00 89.62 91 GLN A N 1
ATOM 706 C CA . GLN A 1 91 ? 6.220 -14.534 -7.827 1.00 89.62 91 GLN A CA 1
ATOM 707 C C . GLN A 1 91 ? 7.158 -14.337 -6.629 1.00 89.62 91 GLN A C 1
ATOM 709 O O . GLN A 1 91 ? 7.347 -13.203 -6.181 1.00 89.62 91 GLN A O 1
ATOM 714 N N . P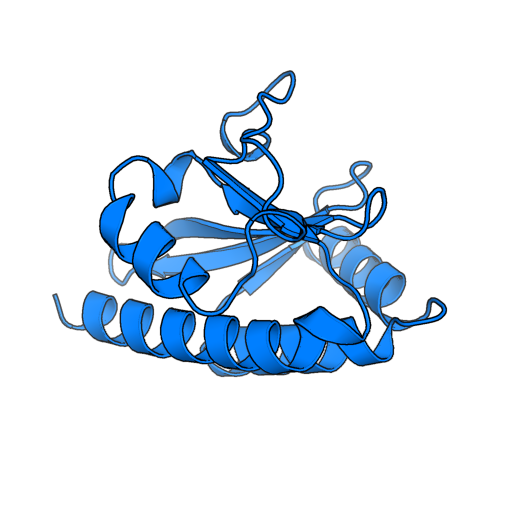RO A 1 92 ? 7.840 -15.393 -6.149 1.00 85.12 92 PRO A N 1
ATOM 715 C CA . PRO A 1 92 ? 8.799 -15.269 -5.052 1.00 85.12 92 PRO A CA 1
ATOM 716 C C . PRO A 1 92 ? 9.896 -14.221 -5.292 1.00 85.12 92 PRO A C 1
ATOM 718 O O . PRO A 1 92 ? 10.340 -13.586 -4.345 1.00 85.12 92 PRO A O 1
ATOM 721 N N . SER A 1 93 ? 10.305 -13.998 -6.546 1.00 85.69 93 SER A N 1
ATOM 722 C CA . SER A 1 93 ? 11.292 -12.972 -6.922 1.00 85.69 93 SER A CA 1
ATOM 723 C C . SER A 1 93 ? 10.778 -11.531 -6.808 1.00 85.69 93 SER A C 1
ATOM 725 O O . SER A 1 93 ? 11.572 -10.593 -6.794 1.00 85.69 93 SER A O 1
ATOM 727 N N . GLU A 1 94 ? 9.460 -11.340 -6.751 1.00 88.38 94 GLU A N 1
ATOM 728 C CA . GLU A 1 94 ? 8.796 -10.038 -6.613 1.00 88.38 94 GLU A CA 1
ATOM 729 C C . GLU A 1 94 ? 8.509 -9.707 -5.143 1.00 88.38 94 GLU A C 1
ATOM 731 O O . GLU A 1 94 ? 8.295 -8.540 -4.796 1.00 88.38 94 GLU A O 1
ATOM 736 N N . LEU A 1 95 ? 8.522 -10.736 -4.290 1.00 88.12 95 LEU A N 1
ATOM 737 C CA . LEU A 1 95 ? 8.346 -10.649 -2.851 1.00 88.12 95 LEU A CA 1
ATOM 738 C C . LEU A 1 95 ? 9.693 -10.374 -2.186 1.00 88.12 95 LEU A C 1
ATOM 740 O O . LEU A 1 95 ? 10.621 -11.178 -2.215 1.00 88.12 95 LEU A O 1
ATOM 744 N N . LEU A 1 96 ? 9.785 -9.217 -1.550 1.00 82.88 96 LEU A N 1
ATOM 745 C CA . LEU A 1 96 ? 10.959 -8.801 -0.809 1.00 82.88 96 LEU A CA 1
ATOM 746 C C . LEU A 1 96 ? 10.783 -9.132 0.674 1.00 82.88 96 LEU A C 1
ATOM 748 O O . LEU A 1 96 ? 9.686 -9.038 1.245 1.00 82.88 96 LEU A O 1
ATOM 752 N N . SER A 1 97 ? 11.896 -9.526 1.291 1.00 76.56 97 SER A N 1
ATOM 753 C CA . SER A 1 97 ? 11.945 -9.943 2.687 1.00 76.56 97 SER A CA 1
ATOM 754 C C . SER A 1 97 ? 11.403 -8.867 3.640 1.00 76.56 97 SER A C 1
ATOM 756 O O . SER A 1 97 ? 11.501 -7.671 3.357 1.00 76.56 97 SER A O 1
ATOM 758 N N . PRO A 1 98 ? 10.861 -9.271 4.803 1.00 76.62 98 PRO A N 1
ATOM 759 C CA . PRO A 1 98 ? 10.487 -8.341 5.861 1.00 76.62 98 PRO A CA 1
ATOM 760 C C . PRO A 1 98 ? 11.667 -7.429 6.220 1.00 76.62 98 PRO A C 1
ATOM 762 O O . PRO A 1 98 ? 12.791 -7.900 6.398 1.00 76.62 98 PRO A O 1
ATOM 765 N N . VAL A 1 99 ? 11.410 -6.132 6.377 1.00 73.38 99 VAL A N 1
ATOM 766 C CA . VAL A 1 99 ? 12.438 -5.156 6.763 1.00 73.38 99 VAL A CA 1
ATOM 767 C C . VAL A 1 99 ? 12.205 -4.742 8.205 1.00 73.38 99 VAL A C 1
ATOM 769 O O . VAL A 1 99 ? 11.110 -4.304 8.557 1.00 73.38 99 VAL A O 1
ATOM 772 N N . LYS A 1 100 ? 13.247 -4.841 9.034 1.00 67.88 100 LYS A N 1
ATOM 773 C CA . LYS A 1 100 ? 13.292 -4.187 10.344 1.00 67.88 100 LYS A CA 1
ATOM 774 C C . LYS A 1 100 ? 13.916 -2.808 10.156 1.00 67.88 100 LYS A C 1
ATOM 776 O O . LYS A 1 100 ? 15.111 -2.697 9.903 1.00 67.88 100 LYS A O 1
ATOM 781 N N . GLY A 1 101 ? 13.092 -1.770 10.210 1.00 60.34 101 GLY A N 1
ATOM 782 C CA . GLY A 1 101 ? 13.561 -0.392 10.216 1.00 60.34 101 GLY A CA 1
ATOM 783 C C . GLY A 1 101 ? 14.120 -0.011 11.586 1.00 60.34 101 GLY A C 1
ATOM 784 O O . GLY A 1 101 ? 13.747 -0.580 12.610 1.00 60.34 101 GLY A O 1
ATOM 785 N N . VAL A 1 102 ? 14.999 0.988 11.615 1.00 50.53 102 VAL A N 1
ATOM 786 C CA . VAL A 1 102 ? 15.418 1.630 12.867 1.00 50.53 102 VAL A CA 1
ATOM 787 C C . VAL A 1 102 ? 14.308 2.613 13.286 1.00 50.53 102 VAL A C 1
ATOM 789 O O . VAL A 1 102 ? 13.830 3.399 12.462 1.00 50.53 102 VAL A O 1
ATOM 792 N N . GLY A 1 103 ? 13.849 2.557 14.541 1.00 56.62 103 GLY A N 1
ATOM 793 C CA . GLY A 1 103 ? 12.802 3.446 15.075 1.00 56.62 103 GLY A CA 1
ATOM 794 C C . GLY A 1 103 ? 11.409 2.807 15.211 1.00 56.62 103 GLY A C 1
ATOM 795 O O . GLY A 1 103 ? 11.279 1.688 15.697 1.00 56.62 103 GLY A O 1
ATOM 796 N N . SER A 1 104 ? 10.350 3.548 14.857 1.00 55.50 104 SER A N 1
ATOM 797 C CA . SER A 1 104 ? 8.944 3.149 15.083 1.00 55.50 104 SER A CA 1
ATOM 798 C C . SER A 1 104 ? 8.570 1.845 14.362 1.00 55.50 104 SER A C 1
ATOM 800 O O . SER A 1 104 ? 8.998 1.622 13.232 1.00 55.50 104 SER A O 1
ATOM 802 N N . GLN A 1 105 ? 7.694 1.021 14.956 1.00 57.31 105 GLN A N 1
ATOM 803 C CA . GLN A 1 105 ? 7.192 -0.224 14.344 1.00 57.31 105 GLN A CA 1
ATOM 804 C C . GLN A 1 105 ? 6.531 -0.018 12.972 1.00 57.31 105 GLN A C 1
ATOM 806 O O . GLN A 1 105 ? 6.547 -0.921 12.144 1.00 57.31 105 GLN A O 1
ATOM 811 N N . SER A 1 106 ? 6.017 1.181 12.696 1.00 54.22 106 SER A N 1
ATOM 812 C CA . SER A 1 106 ? 5.476 1.572 11.385 1.00 54.22 106 SER A CA 1
ATOM 813 C C . SER A 1 106 ? 6.545 1.671 10.280 1.00 54.22 106 SER A C 1
ATOM 815 O O . SER A 1 106 ? 6.215 1.733 9.098 1.00 54.22 106 SER A O 1
ATOM 817 N N . ASN A 1 107 ? 7.832 1.671 10.644 1.00 62.75 107 ASN A N 1
ATOM 818 C CA . ASN A 1 107 ? 8.945 1.542 9.705 1.00 62.75 107 ASN A CA 1
ATOM 819 C C . ASN A 1 107 ? 9.268 0.074 9.390 1.00 62.75 107 ASN A C 1
ATOM 821 O O . ASN A 1 107 ? 9.932 -0.175 8.380 1.00 62.75 107 ASN A O 1
ATOM 825 N N . ASN A 1 108 ? 8.792 -0.872 10.210 1.00 78.56 108 ASN A N 1
ATOM 826 C CA . ASN A 1 108 ? 8.961 -2.302 9.985 1.00 78.56 108 ASN A CA 1
ATOM 827 C C . ASN A 1 108 ? 7.929 -2.800 8.979 1.00 78.56 108 ASN A C 1
ATOM 829 O O . ASN A 1 108 ? 6.745 -2.467 9.058 1.00 78.56 108 ASN A O 1
ATOM 833 N N . SER A 1 109 ? 8.377 -3.646 8.060 1.00 80.56 109 SER A N 1
ATOM 834 C CA . SER A 1 109 ? 7.520 -4.288 7.074 1.00 80.56 109 SER A CA 1
ATOM 835 C C . SER A 1 109 ? 7.408 -5.771 7.372 1.00 80.56 109 SER A C 1
ATOM 837 O O . SER A 1 109 ? 8.426 -6.447 7.495 1.00 80.56 109 SER A O 1
ATOM 839 N N . ALA A 1 110 ? 6.186 -6.290 7.442 1.00 85.50 110 ALA A N 1
ATOM 840 C CA . ALA A 1 110 ? 5.931 -7.720 7.540 1.00 85.50 110 ALA A CA 1
ATOM 841 C C . ALA A 1 110 ? 6.310 -8.427 6.226 1.00 85.50 110 ALA A C 1
ATOM 843 O O . ALA A 1 110 ? 6.665 -9.599 6.234 1.00 85.50 110 ALA A O 1
ATOM 844 N N . GLY A 1 111 ? 6.243 -7.720 5.102 1.00 89.12 111 GLY A N 1
ATOM 845 C CA . GLY A 1 111 ? 6.676 -8.164 3.778 1.00 89.12 111 GLY A CA 1
ATOM 846 C C . GLY A 1 111 ? 6.605 -6.997 2.803 1.00 89.12 111 GLY A C 1
ATOM 847 O O . GLY A 1 111 ? 6.019 -5.961 3.132 1.00 89.12 111 GLY A O 1
ATOM 848 N N . GLN A 1 112 ? 7.231 -7.122 1.642 1.00 91.75 112 GLN A N 1
ATOM 849 C CA . GLN A 1 112 ? 7.266 -6.062 0.639 1.00 91.75 112 GLN A CA 1
ATOM 850 C C . GLN A 1 112 ? 7.092 -6.650 -0.762 1.00 91.75 112 GLN A C 1
ATOM 852 O O . GLN A 1 112 ? 7.419 -7.808 -0.996 1.00 91.75 112 GLN A O 1
ATOM 857 N N . ILE A 1 113 ? 6.580 -5.844 -1.686 1.00 92.19 113 ILE A N 1
ATOM 858 C CA . ILE A 1 113 ? 6.411 -6.196 -3.095 1.00 92.19 113 ILE A CA 1
ATOM 859 C C . ILE A 1 113 ? 7.103 -5.125 -3.930 1.00 92.19 113 ILE A C 1
ATOM 861 O O . ILE A 1 113 ? 6.866 -3.928 -3.737 1.00 92.19 113 ILE A O 1
ATOM 865 N N . ALA A 1 114 ? 7.952 -5.546 -4.864 1.00 90.44 114 ALA A N 1
ATOM 866 C CA . ALA A 1 114 ? 8.592 -4.634 -5.801 1.00 90.44 114 ALA A CA 1
ATOM 867 C C . ALA A 1 114 ? 7.557 -3.982 -6.733 1.00 90.44 114 ALA A C 1
ATOM 869 O O . ALA A 1 114 ? 6.736 -4.660 -7.356 1.00 90.44 114 ALA A O 1
ATOM 870 N N . VAL A 1 115 ? 7.611 -2.657 -6.877 1.00 87.81 115 VAL A N 1
ATOM 871 C CA . VAL A 1 115 ? 6.751 -1.920 -7.812 1.00 87.81 115 VAL A CA 1
ATOM 872 C C . VAL A 1 115 ? 7.478 -1.793 -9.146 1.00 87.81 115 VAL A C 1
ATOM 874 O O . VAL A 1 115 ? 8.448 -1.052 -9.287 1.00 87.81 115 VAL A O 1
ATOM 877 N N . SER A 1 116 ? 6.996 -2.508 -10.159 1.00 86.81 116 SER A N 1
ATOM 878 C CA . SER A 1 116 ? 7.564 -2.525 -11.507 1.00 86.81 116 SER A CA 1
ATOM 879 C C . SER A 1 116 ? 6.458 -2.381 -12.558 1.00 86.81 116 SER A C 1
ATOM 881 O O . SER A 1 116 ? 5.297 -2.134 -12.241 1.00 86.81 116 SER A O 1
ATOM 883 N N . LYS A 1 117 ? 6.792 -2.453 -13.854 1.00 84.06 117 LYS A N 1
ATOM 884 C CA . LYS A 1 117 ? 5.747 -2.563 -14.895 1.00 84.06 117 LYS A CA 1
ATOM 885 C C . LYS A 1 117 ? 5.008 -3.907 -14.811 1.00 84.06 117 LYS A C 1
ATOM 887 O O . LYS A 1 117 ? 3.822 -3.939 -15.091 1.00 84.06 117 LYS A O 1
ATOM 892 N N . GLN A 1 118 ? 5.700 -4.972 -14.409 1.00 88.38 118 GLN A N 1
ATOM 893 C CA . GLN A 1 118 ? 5.179 -6.344 -14.394 1.00 88.38 118 GLN A CA 1
ATOM 894 C C . GLN A 1 118 ? 4.258 -6.613 -13.198 1.00 88.38 118 GLN A C 1
ATOM 896 O O . GLN A 1 118 ? 3.391 -7.482 -13.267 1.00 88.38 118 GLN A O 1
ATOM 901 N N . THR A 1 119 ? 4.434 -5.878 -12.099 1.00 90.12 119 THR A N 1
ATOM 902 C CA . THR A 1 119 ? 3.627 -6.047 -10.883 1.00 90.12 119 THR A CA 1
ATOM 903 C C . THR A 1 119 ? 2.438 -5.094 -10.810 1.00 90.12 119 THR A C 1
ATOM 905 O O . THR A 1 119 ? 1.556 -5.312 -9.993 1.00 90.12 119 THR A O 1
ATOM 908 N N . LEU A 1 120 ? 2.367 -4.057 -11.653 1.00 88.25 120 LEU A N 1
ATOM 909 C CA . LEU A 1 120 ? 1.409 -2.959 -11.483 1.00 88.25 120 LEU A CA 1
ATOM 910 C C . LEU A 1 120 ? -0.065 -3.374 -11.559 1.00 88.25 120 LEU A C 1
ATOM 912 O O . LEU A 1 120 ? -0.873 -2.874 -10.784 1.00 88.25 120 LEU A O 1
ATOM 916 N N . GLU A 1 121 ? -0.426 -4.239 -12.503 1.00 90.50 121 GLU A N 1
ATOM 917 C CA . GLU A 1 121 ? -1.803 -4.729 -12.644 1.00 90.50 121 GLU A CA 1
ATOM 918 C C . GLU A 1 121 ? -2.207 -5.548 -11.413 1.00 90.50 121 GLU A C 1
ATOM 920 O O . GLU A 1 121 ? -3.158 -5.204 -10.721 1.00 90.50 121 GLU A O 1
ATOM 925 N N . ARG A 1 122 ? -1.363 -6.507 -11.018 1.00 93.81 122 ARG A N 1
ATOM 926 C CA . ARG A 1 122 ? -1.556 -7.301 -9.796 1.00 93.81 122 ARG A CA 1
ATOM 927 C C . ARG A 1 122 ? -1.558 -6.454 -8.519 1.00 93.81 122 ARG A C 1
ATOM 929 O O . ARG A 1 122 ? -2.233 -6.796 -7.556 1.00 93.81 122 ARG A O 1
ATOM 936 N N . LEU A 1 123 ? -0.823 -5.340 -8.488 1.00 93.12 123 LEU A N 1
ATOM 937 C CA . LEU A 1 123 ? -0.857 -4.385 -7.376 1.00 93.12 123 LEU A CA 1
ATOM 938 C C . LEU A 1 123 ? -2.188 -3.624 -7.311 1.00 93.12 123 LEU A C 1
ATOM 940 O O . LEU A 1 123 ? -2.648 -3.340 -6.209 1.00 93.12 12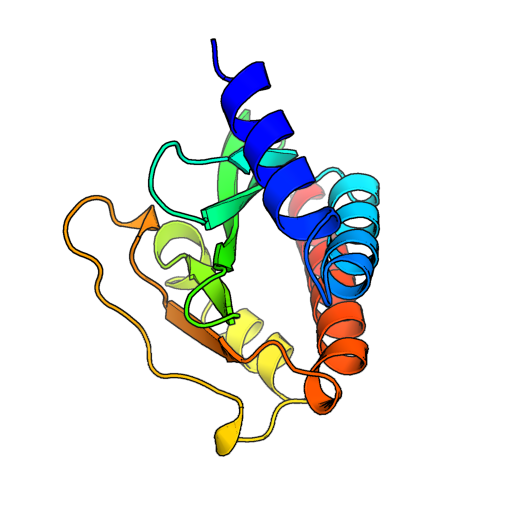3 LEU A O 1
ATOM 944 N N . GLN A 1 124 ? -2.819 -3.317 -8.448 1.00 91.44 124 GLN A N 1
ATOM 945 C CA . GLN A 1 124 ? -4.166 -2.732 -8.469 1.00 91.44 124 GLN A CA 1
ATOM 946 C C . GLN A 1 124 ? -5.196 -3.728 -7.931 1.00 91.44 124 GLN A C 1
ATOM 948 O O . GLN A 1 124 ? -5.998 -3.361 -7.069 1.00 91.44 124 GLN A O 1
ATOM 953 N N . ASP A 1 125 ? -5.118 -4.990 -8.360 1.00 92.81 125 ASP A N 1
ATOM 954 C CA . ASP A 1 125 ? -5.983 -6.060 -7.850 1.00 92.81 125 ASP A CA 1
ATOM 955 C C . ASP A 1 125 ? -5.782 -6.281 -6.348 1.00 92.81 125 ASP A C 1
ATOM 957 O O . ASP A 1 125 ? -6.751 -6.382 -5.597 1.00 92.81 125 ASP A O 1
ATOM 961 N N . LEU A 1 126 ? -4.532 -6.265 -5.878 1.00 94.38 126 LEU A N 1
ATOM 962 C CA . LEU A 1 126 ? -4.202 -6.329 -4.455 1.00 94.38 126 LEU A CA 1
ATOM 963 C C . LEU A 1 126 ? -4.804 -5.153 -3.687 1.00 94.38 126 LEU A C 1
ATOM 965 O O . LEU A 1 126 ? -5.423 -5.363 -2.646 1.00 94.38 126 LEU A O 1
ATOM 969 N N . CYS A 1 127 ? -4.640 -3.919 -4.176 1.00 93.19 127 CYS A N 1
ATOM 970 C CA . CYS A 1 127 ? -5.233 -2.745 -3.540 1.00 93.19 127 CYS A CA 1
ATOM 971 C C . CYS A 1 127 ? -6.760 -2.857 -3.492 1.00 93.19 127 CYS A C 1
ATOM 973 O O . CYS A 1 127 ? -7.359 -2.436 -2.510 1.00 93.19 127 CYS A O 1
ATOM 975 N N . LYS A 1 128 ? -7.390 -3.452 -4.510 1.00 91.31 128 LYS A N 1
ATOM 976 C CA . LYS A 1 128 ? -8.842 -3.650 -4.561 1.00 91.31 128 LYS A CA 1
ATOM 977 C C . LYS A 1 128 ? -9.286 -4.678 -3.528 1.00 91.31 128 LYS A C 1
ATOM 979 O O . LYS A 1 128 ? -10.094 -4.356 -2.666 1.00 91.31 128 LYS A O 1
ATOM 984 N N . ALA A 1 129 ? -8.678 -5.861 -3.551 1.00 92.00 129 ALA A N 1
ATOM 985 C CA . ALA A 1 129 ? -8.963 -6.932 -2.603 1.00 92.00 129 ALA A CA 1
ATOM 986 C C . ALA A 1 129 ? -8.718 -6.495 -1.150 1.00 92.00 129 ALA A C 1
ATOM 988 O O . ALA A 1 129 ? -9.466 -6.868 -0.247 1.00 92.00 129 ALA A O 1
ATOM 989 N N . LEU A 1 130 ? -7.694 -5.666 -0.918 1.00 92.12 130 LEU A N 1
ATOM 990 C CA . LEU A 1 130 ? -7.462 -5.046 0.379 1.00 92.12 130 LEU A CA 1
ATOM 991 C C . LEU A 1 130 ? -8.640 -4.158 0.789 1.00 92.12 130 LEU A C 1
ATOM 993 O O . LEU A 1 130 ? -9.140 -4.314 1.901 1.00 92.12 130 LEU A O 1
ATOM 997 N N . CYS A 1 131 ? -9.074 -3.241 -0.074 1.00 89.69 131 CYS A N 1
ATOM 998 C CA . CYS A 1 131 ? -10.200 -2.356 0.215 1.00 89.69 131 CYS A CA 1
ATOM 999 C C . CYS A 1 131 ? -11.478 -3.145 0.530 1.00 89.69 131 CYS A C 1
ATOM 1001 O O . CYS A 1 131 ? -12.095 -2.883 1.560 1.00 89.69 131 CYS A O 1
ATOM 1003 N N . ASP A 1 132 ? -11.798 -4.168 -0.265 1.00 88.31 132 ASP A N 1
ATOM 1004 C CA . ASP A 1 132 ? -12.962 -5.040 -0.045 1.00 88.31 132 ASP A CA 1
ATOM 1005 C C . ASP A 1 132 ? -12.872 -5.764 1.319 1.00 88.31 132 ASP A C 1
ATOM 1007 O O . ASP A 1 132 ? -13.851 -5.884 2.065 1.00 88.31 132 ASP A O 1
ATOM 1011 N N . SER A 1 133 ? -11.665 -6.202 1.702 1.00 86.56 133 SER A N 1
ATOM 1012 C CA . SER A 1 133 ? -11.428 -6.845 3.003 1.00 86.56 133 SER A CA 1
ATOM 1013 C C . SER A 1 133 ? -11.558 -5.880 4.186 1.00 86.56 133 SER A C 1
ATOM 1015 O O . SER A 1 133 ? -12.039 -6.274 5.246 1.00 86.56 133 SER A O 1
ATOM 1017 N N . LEU A 1 134 ? -11.161 -4.614 4.016 1.00 84.50 134 LEU A N 1
ATOM 1018 C CA . LEU A 1 134 ? -11.295 -3.578 5.041 1.00 84.50 134 LEU A CA 1
ATOM 1019 C C . LEU A 1 134 ? -12.751 -3.142 5.210 1.00 84.50 134 LEU A C 1
ATOM 1021 O O . LEU A 1 134 ? -13.175 -2.885 6.331 1.00 84.50 134 LEU A O 1
ATOM 1025 N N . GLU A 1 135 ? -13.527 -3.087 4.127 1.00 77.75 135 GLU A N 1
ATOM 1026 C CA . GLU A 1 135 ? -14.965 -2.811 4.200 1.00 77.75 135 GLU A CA 1
ATOM 1027 C C . GLU A 1 135 ? -15.703 -3.902 4.983 1.00 77.75 135 GLU A C 1
ATOM 1029 O O . GLU A 1 135 ? -16.514 -3.600 5.856 1.00 77.75 135 GLU A O 1
ATOM 1034 N N . SER A 1 136 ? -15.327 -5.165 4.777 1.00 73.56 136 SER A N 1
ATOM 1035 C CA . SER A 1 136 ? -15.850 -6.290 5.564 1.00 73.56 136 SER A CA 1
ATOM 1036 C C . SER A 1 136 ? -15.517 -6.172 7.062 1.00 73.56 136 SER A C 1
ATOM 1038 O O . SER A 1 136 ? -16.271 -6.648 7.905 1.00 73.56 136 SER A O 1
ATOM 1040 N N . LEU A 1 137 ? -14.400 -5.519 7.409 1.00 68.44 137 LEU A N 1
ATOM 1041 C CA . LEU A 1 137 ? -13.999 -5.250 8.795 1.00 68.44 137 LEU A CA 1
ATOM 1042 C C . LEU A 1 137 ? -14.703 -4.033 9.415 1.00 68.44 137 LEU A C 1
ATOM 1044 O O . LEU A 1 137 ? -14.650 -3.893 10.630 1.00 68.44 137 LEU A O 1
ATOM 1048 N N . ARG A 1 138 ? -15.339 -3.157 8.621 1.00 62.16 138 ARG A N 1
ATOM 1049 C CA . ARG A 1 138 ? -16.163 -2.042 9.137 1.00 62.16 138 ARG A CA 1
ATOM 1050 C C . ARG A 1 138 ? -17.509 -2.507 9.685 1.00 62.16 138 ARG A C 1
ATOM 1052 O O . ARG A 1 138 ? -18.141 -1.787 10.438 1.00 62.16 138 ARG A O 1
ATOM 1059 N N . GLN A 1 139 ? -17.974 -3.684 9.280 1.00 51.31 139 GLN A N 1
ATOM 1060 C CA . GLN A 1 139 ? -19.302 -4.183 9.645 1.00 51.31 139 GLN A CA 1
ATOM 1061 C C . GLN A 1 139 ? -19.344 -4.897 11.009 1.00 51.31 139 GLN A C 1
ATOM 1063 O O . GLN A 1 139 ? -20.400 -5.406 11.386 1.00 51.31 139 GLN A O 1
ATOM 1068 N N . TYR A 1 140 ? -18.223 -4.931 11.738 1.00 40.47 140 TYR A N 1
ATOM 1069 C CA . TYR A 1 140 ? -18.063 -5.552 13.057 1.00 40.47 140 TYR A CA 1
ATOM 1070 C C . TYR A 1 140 ? -17.477 -4.560 14.061 1.00 40.47 140 TYR A C 1
ATOM 1072 O O . TYR A 1 140 ? -17.898 -4.623 15.238 1.00 40.47 140 TYR A O 1
#

=== Feature glossary ===
Legend for the data blocks above and below:

— What the protein is —

The amino-acid sequence is the protein's primary structure: the linear order of residues from the N-terminus to the C-terminus, written in one-letter code. Everything else here — the 3D coordinates, the secondary structure, the domain annotations — is ultimately a consequence of this string.

Database cross-references. InterPro integrates a dozen domain/family signature databases into unified entries with residue-range hits. GO terms attach function/process/location labels with evidence codes. CATH codes position the fold in a four-level structural taxonomy. Organism is the NCBI-taxonomy species name.

— Where its atoms are —

The mmCIF block holds the 3D Cartesian coordinates of each backbone atom (N, Cα, C, O) in ångströms. mmCIF is the PDB's canonical archive format — a tagged-loop text representation of the atomic model.

The six renders are orthographic views along the three Cartesian axes in both directions. Representation (cartoon, sticks, or surface) and color scheme (sequence-rainbow or by-chain) vary across proteins so the training set covers all the common visualization conventions.

— Local backbone conformation —

Secondary structure is the local, repeating backbone conformation. DSSP classifies it into eight states by reading the hydrogen-bond network: three helix types (H, G, I), two β types (E, B), two non-regular types (T, S), and unstructured coil (-).

SS3 is a coarse helix/strand/coil call (letters a/b/c) made by the P-SEA algorithm from inter-Cα distances and dihedrals. It is less detailed than DSSP but needs only Cα positions.

Backbone dihedral angles. Every residue except chain termini has a φ (preceding-C → N → Cα → C) and a ψ (N → Cα → C → next-N). They are reported in degrees following the IUPAC sign convention. Secondary structure is essentially a statement about which (φ, ψ) basin each residue occupies.

— Global shape and packing —

The geometric summary reports three shape descriptors. Rg (radius of gyration) measures how spread out the Cα atoms are about their centre of mass; compact globular proteins have small Rg, elongated or unfolded ones large. Cα contacts (<8 Å, |i−j|>4) count long-range residue pairs in spatial proximity — high for tightly packed folds, near zero for rods or random coil. The bounding-box extents give the protein's footprint along x, y, z in Å.

Solvent accessibility: the surface area of each residue that a 1.4 Å water probe can touch, in Å². When only backbone atoms are present the absolute values are lower than full-atom SASA (side chains contribute most of the area) and are flagged as backbone-only.

Plot images: a contact map (which residues are close in 3D, as an N×N binary image), a Ramachandran scatter (backbone torsion angles, revealing secondary-structure composition at a glance), and — for AlphaFold structures — a PAE heatmap (pairwise prediction confidence).

— Structural neighborhood —

Foldseek's 3Di representation compresses backbone geometry into a per-residue letter drawn from a learned twenty-state alphabet. It captures the tertiary interaction pattern around each residue — which residues are packed against it in space, regardless of where they are in sequence.

Structural nearest neighbors (via Foldseek easy-search vs the PDB). Reported per hit: target PDB id, E-value, and alignment TM-score. A TM-score above ~0.5 is the conventional threshold for 'same fold'.

— Confidence and disorder —

pLDDT (predict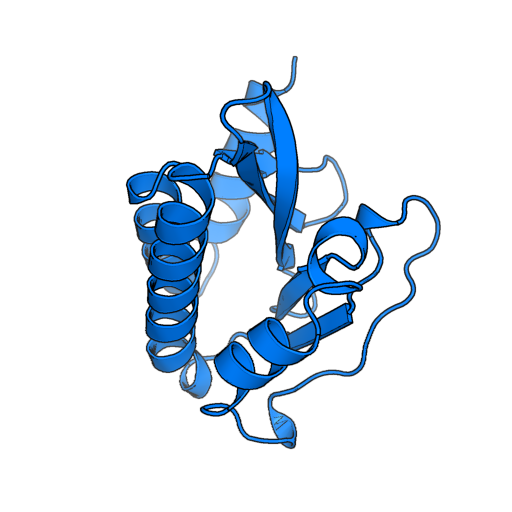ed Local Distance Difference Test) is AlphaFold's per-residue confidence score, ranging from 0 to 100. Values above 90 indicate high confidence (typically well-packed cores); 70–90 is confident; 50–70 low confidence; below 50 usually means the region is disordered or the prediction is unreliable there. AlphaFold stores pLDDT in the mmCIF B-factor column.

For experimental (PDB) structures, the B-factor (temperature factor) quantifies the positional sp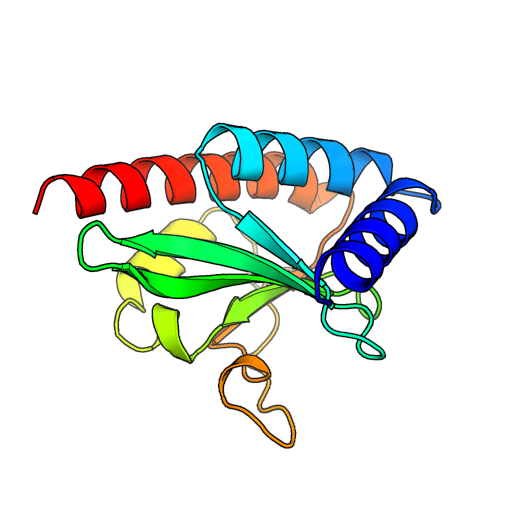read of each atom in the crystal — a combination of thermal vibration and static disorder — in units of Å². High B-factors mark flexible loops or poorly resolved regions; low B-factors mark the rigid, well-ordered core.

Predicted Aligned Error (PAE) is an AlphaFold confidence matrix: entry (i, j) is the expected error in the position of residue j, in ångströms, when the prediction is superimposed on the true structure at residue i. Low PAE within a block of residues means that block is internally rigid and well-predicted; high PAE between two blocks means their relative placement is uncertain even if each block individually is confident.